Protein AF-A0A8T7KIT9-F1 (afdb_monomer_lite)

Radius of gyration: 13.1 Å; chains: 1; bounding box: 21×40×33 Å

Sequence (76 aa):
MAEQRQDHTAQQRLLEGWLPLAQEANLRYGWGLDAAGLEALILGAAPALQRVRSTFEAYAILWSSYSHAQRTRTSP

Secondary structure (DSSP, 8-state):
--HHHHHHHHHHHHHHHHHHHHHHHHHHHT----HHHHHHHHHHHHHHHTT--SHHHHHHHHHHHHHHHHHHHT--

pLDDT: mean 85.16, std 11.87, range [38.78, 94.19]

Foldseek 3Di:
DVVVVVVVVVLVVQCVVCVVLLVVLCVVVVLVDDPVRSSVLSVQLVVVVVPDPDSVSSSVSSVVSSVVVVVVVPDD

Structure (mmCIF, N/CA/C/O backbone):
data_AF-A0A8T7KIT9-F1
#
_entry.id   AF-A0A8T7KIT9-F1
#
loop_
_atom_site.group_PDB
_atom_site.id
_atom_site.type_symbol
_atom_site.label_atom_id
_atom_site.label_alt_id
_atom_site.label_comp_id
_atom_site.label_asym_id
_atom_site.label_entity_id
_atom_site.label_seq_id
_atom_site.pdbx_PDB_ins_code
_atom_site.Cartn_x
_atom_site.Cartn_y
_atom_site.Cartn_z
_atom_site.occupancy
_atom_site.B_iso_or_equiv
_atom_site.auth_seq_id
_atom_site.auth_comp_id
_atom_site.auth_asym_id
_atom_site.auth_atom_id
_atom_site.pdbx_PDB_model_num
ATOM 1 N N . MET A 1 1 ? -5.110 27.908 -12.905 1.00 56.44 1 MET A N 1
ATOM 2 C CA . MET A 1 1 ? -3.761 27.473 -12.462 1.00 56.44 1 MET A CA 1
ATOM 3 C C . MET A 1 1 ? -3.650 27.187 -10.955 1.00 56.44 1 MET A C 1
ATOM 5 O O . MET A 1 1 ? -2.653 26.597 -10.563 1.00 56.44 1 MET A O 1
ATOM 9 N N . ALA A 1 2 ? -4.621 27.558 -10.104 1.00 58.91 2 ALA A N 1
ATOM 10 C CA . ALA A 1 2 ? -4.578 27.240 -8.666 1.00 58.91 2 ALA A CA 1
ATOM 11 C C . ALA A 1 2 ? -4.968 25.780 -8.350 1.00 58.91 2 ALA A C 1
ATOM 13 O O . ALA A 1 2 ? -4.294 25.133 -7.557 1.00 58.91 2 ALA A O 1
ATOM 14 N N . GLU A 1 3 ? -5.974 25.247 -9.045 1.00 60.19 3 GLU A N 1
ATOM 15 C CA . GLU A 1 3 ? -6.549 23.912 -8.800 1.00 60.19 3 GLU A CA 1
ATOM 16 C C . GLU A 1 3 ? -5.518 22.776 -8.961 1.00 60.19 3 GLU A C 1
ATOM 18 O O . GLU A 1 3 ? -5.295 21.996 -8.043 1.00 60.19 3 GLU A O 1
ATOM 23 N N . GLN A 1 4 ? -4.723 22.807 -10.038 1.00 61.09 4 GLN A N 1
ATOM 24 C CA . GLN A 1 4 ? -3.658 21.821 -10.298 1.00 61.09 4 GLN A CA 1
ATOM 25 C C . GLN A 1 4 ? -2.569 21.761 -9.211 1.00 61.09 4 GLN A C 1
ATOM 27 O O . GLN A 1 4 ? -1.964 20.713 -8.991 1.00 61.09 4 GLN A O 1
ATOM 32 N N . ARG A 1 5 ? -2.284 22.878 -8.527 1.00 62.38 5 ARG A N 1
ATOM 33 C CA . ARG A 1 5 ? -1.291 22.909 -7.437 1.00 62.38 5 ARG A CA 1
ATOM 34 C C . ARG A 1 5 ? -1.854 22.308 -6.153 1.00 62.38 5 ARG A C 1
ATOM 36 O O . ARG A 1 5 ? -1.110 21.708 -5.377 1.00 62.38 5 ARG A O 1
ATOM 43 N N . GLN A 1 6 ? -3.157 22.471 -5.933 1.00 62.66 6 GLN A N 1
ATOM 44 C CA . GLN A 1 6 ? -3.855 21.891 -4.791 1.00 62.66 6 GLN A CA 1
ATOM 45 C C . GLN A 1 6 ? -3.953 20.372 -4.940 1.00 62.66 6 GLN A C 1
ATOM 47 O O . GLN A 1 6 ? -3.623 19.665 -3.988 1.00 62.66 6 GLN A O 1
ATOM 52 N N . ASP A 1 7 ? -4.270 19.883 -6.140 1.00 69.25 7 ASP A N 1
ATOM 53 C CA . ASP A 1 7 ? -4.304 18.448 -6.440 1.00 69.25 7 ASP A CA 1
ATOM 54 C C . ASP A 1 7 ? -2.932 17.794 -6.246 1.00 69.25 7 ASP A C 1
ATOM 56 O O . ASP A 1 7 ? -2.823 16.757 -5.592 1.00 69.25 7 ASP A O 1
ATOM 60 N N . HIS A 1 8 ? -1.860 18.442 -6.715 1.00 74.56 8 HIS A N 1
ATOM 61 C CA . HIS A 1 8 ? -0.503 17.918 -6.548 1.00 74.56 8 HIS A CA 1
ATOM 62 C C . HIS A 1 8 ? -0.080 17.846 -5.073 1.00 74.56 8 HIS A C 1
ATOM 64 O O . HIS A 1 8 ? 0.505 16.859 -4.633 1.00 74.56 8 HIS A O 1
ATOM 70 N N . THR A 1 9 ? -0.428 18.863 -4.282 1.00 80.88 9 THR A N 1
ATOM 71 C CA . THR A 1 9 ? -0.092 18.901 -2.850 1.00 80.88 9 THR A CA 1
ATOM 72 C C . THR A 1 9 ? -0.895 17.866 -2.058 1.00 80.88 9 THR A C 1
ATOM 74 O O . THR A 1 9 ? -0.370 17.228 -1.145 1.00 80.88 9 THR A O 1
ATOM 77 N N . ALA A 1 10 ? -2.174 17.679 -2.396 1.00 80.62 10 ALA A N 1
ATOM 78 C CA . ALA A 1 10 ? -3.018 16.655 -1.787 1.00 80.62 10 ALA A CA 1
ATOM 79 C C . ALA A 1 10 ? -2.510 15.246 -2.120 1.00 80.62 10 ALA A C 1
ATOM 81 O O . ALA A 1 10 ? -2.445 14.389 -1.239 1.00 80.62 10 ALA A O 1
ATOM 82 N N . GLN A 1 11 ? -2.089 15.036 -3.368 1.00 83.38 11 GLN A N 1
ATOM 83 C CA . GLN A 1 11 ? -1.489 13.788 -3.818 1.00 83.38 11 GLN A CA 1
ATOM 84 C C . GLN A 1 11 ? -0.175 13.485 -3.089 1.00 83.38 11 GLN A C 1
ATOM 86 O O . GLN A 1 11 ? 0.013 12.365 -2.621 1.00 83.38 11 GLN A O 1
ATOM 91 N N . GLN A 1 12 ? 0.710 14.474 -2.946 1.00 85.56 12 GLN A N 1
ATOM 92 C CA . GLN A 1 12 ? 1.970 14.306 -2.218 1.00 85.56 12 GLN A CA 1
ATOM 93 C C . GLN A 1 12 ? 1.732 13.920 -0.759 1.00 85.56 12 GLN A C 1
ATOM 95 O O . GLN A 1 12 ? 2.253 12.903 -0.318 1.00 85.56 12 GLN A O 1
ATOM 100 N N . ARG A 1 13 ? 0.850 14.630 -0.046 1.00 86.69 13 ARG A N 1
ATOM 101 C CA . ARG A 1 13 ? 0.521 14.302 1.352 1.00 86.69 13 ARG A CA 1
ATOM 102 C C . ARG A 1 13 ? -0.086 12.914 1.510 1.00 86.69 13 ARG A C 1
ATOM 104 O O . ARG A 1 13 ? 0.165 12.237 2.504 1.00 86.69 13 ARG A O 1
ATOM 111 N N . LEU A 1 14 ? -0.908 12.500 0.545 1.00 87.75 14 LEU A N 1
ATOM 112 C CA . LEU A 1 14 ? -1.473 11.159 0.518 1.00 87.75 14 LEU A CA 1
ATOM 113 C C . LEU A 1 14 ? -0.357 10.115 0.391 1.00 87.75 14 LEU A C 1
ATOM 115 O O . LEU A 1 14 ? -0.316 9.173 1.179 1.00 87.75 14 LEU A O 1
ATOM 119 N N . LEU A 1 15 ? 0.550 10.291 -0.571 1.00 89.88 15 LEU A N 1
ATOM 120 C CA . LEU A 1 15 ? 1.692 9.400 -0.747 1.00 89.88 15 LEU A CA 1
ATOM 121 C C . LEU A 1 15 ? 2.553 9.384 0.515 1.00 89.88 15 LEU A C 1
ATOM 123 O O . LEU A 1 15 ? 2.761 8.320 1.076 1.00 89.88 15 L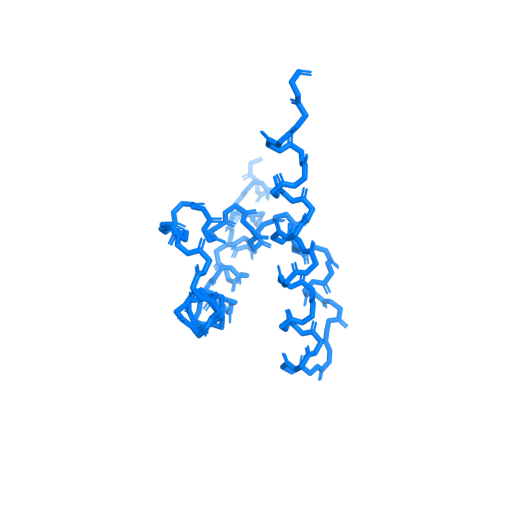EU A O 1
ATOM 127 N N . GLU A 1 16 ? 2.961 10.536 1.037 1.00 90.50 16 GLU A N 1
ATOM 128 C CA . GLU A 1 16 ? 3.775 10.630 2.255 1.00 90.50 16 GLU A CA 1
ATOM 129 C C . GLU A 1 16 ? 3.131 9.928 3.463 1.00 90.50 16 GLU A C 1
ATOM 131 O O . GLU A 1 16 ? 3.830 9.282 4.242 1.00 90.50 16 GLU A O 1
ATOM 136 N N . GLY A 1 17 ? 1.802 9.998 3.601 1.00 90.38 17 GLY A N 1
ATOM 137 C CA . GLY A 1 17 ? 1.073 9.338 4.685 1.00 90.38 17 GLY A CA 1
ATOM 138 C C . GLY A 1 17 ? 0.951 7.818 4.534 1.00 90.38 17 GLY A C 1
ATOM 139 O O . GLY A 1 17 ? 1.008 7.097 5.530 1.00 90.38 17 GLY A O 1
ATOM 140 N N . TRP A 1 18 ? 0.787 7.313 3.307 1.00 92.19 18 TRP A N 1
ATOM 141 C CA . TRP A 1 18 ? 0.502 5.892 3.057 1.00 92.19 18 TRP A CA 1
ATOM 142 C C . TRP A 1 18 ? 1.703 5.082 2.568 1.00 92.19 18 TRP A C 1
ATOM 144 O O . TRP A 1 18 ? 1.687 3.855 2.673 1.00 92.19 18 TRP A O 1
ATOM 154 N N . LEU A 1 19 ? 2.753 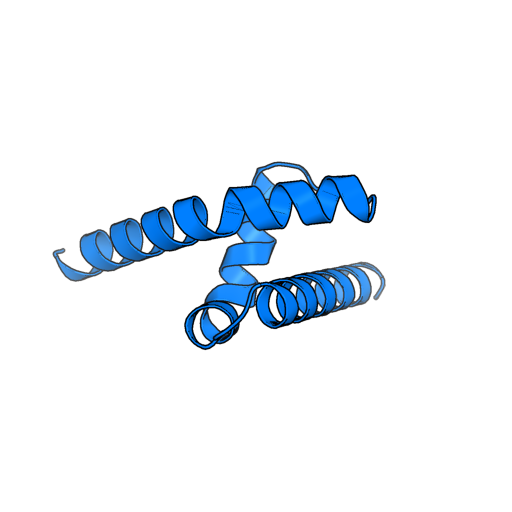5.734 2.067 1.00 91.88 19 LEU A N 1
ATOM 155 C CA . LEU A 1 19 ? 3.938 5.080 1.517 1.00 91.88 19 LEU A CA 1
ATOM 156 C C . LEU A 1 19 ? 4.659 4.192 2.544 1.00 91.88 19 LEU A C 1
ATOM 158 O O . LEU A 1 19 ? 4.986 3.065 2.176 1.00 91.88 19 LEU A O 1
ATOM 162 N N . PRO A 1 20 ? 4.854 4.595 3.818 1.00 92.38 20 PRO A N 1
ATOM 163 C CA . PRO A 1 20 ? 5.479 3.716 4.808 1.00 92.38 20 PRO A CA 1
ATOM 164 C C . PRO A 1 20 ? 4.686 2.420 5.025 1.00 92.38 20 PRO A C 1
ATOM 166 O O . PRO A 1 20 ? 5.260 1.334 5.050 1.00 92.38 20 PRO A O 1
ATOM 169 N N . LEU A 1 21 ? 3.356 2.523 5.103 1.00 91.12 21 LEU A N 1
ATOM 170 C CA . LEU A 1 21 ? 2.470 1.375 5.301 1.00 91.12 21 LEU A CA 1
ATOM 171 C C . LEU A 1 21 ? 2.437 0.470 4.063 1.00 91.12 21 LEU A C 1
ATOM 173 O O . LEU A 1 21 ? 2.469 -0.753 4.180 1.00 91.12 21 LEU A O 1
ATOM 177 N N . ALA A 1 22 ? 2.421 1.056 2.865 1.00 92.94 22 ALA A N 1
ATOM 178 C CA . ALA A 1 22 ? 2.493 0.303 1.618 1.00 92.94 22 ALA A CA 1
ATOM 179 C C . ALA A 1 22 ? 3.847 -0.404 1.445 1.00 92.94 22 ALA A C 1
ATOM 181 O O . ALA A 1 22 ? 3.877 -1.542 0.983 1.00 92.94 22 ALA A O 1
ATOM 182 N N . GLN A 1 23 ? 4.956 0.227 1.844 1.00 93.62 23 GLN A N 1
ATOM 183 C CA . GLN A 1 23 ? 6.278 -0.404 1.853 1.00 93.62 23 GLN A CA 1
ATOM 184 C C . GLN A 1 23 ? 6.342 -1.564 2.850 1.00 93.62 23 GLN A C 1
ATOM 186 O O . GLN A 1 23 ? 6.824 -2.640 2.496 1.00 93.62 23 GLN A O 1
ATOM 191 N N . GLU A 1 24 ? 5.809 -1.387 4.063 1.00 93.94 24 GLU A N 1
ATOM 192 C CA . GLU A 1 24 ? 5.711 -2.472 5.044 1.00 93.94 24 GLU A CA 1
ATOM 193 C C . GLU A 1 24 ? 4.888 -3.640 4.483 1.00 93.94 24 GLU A C 1
ATOM 195 O O . GLU A 1 24 ? 5.334 -4.785 4.535 1.00 93.94 24 GLU A O 1
ATOM 200 N N . ALA A 1 25 ? 3.732 -3.359 3.869 1.00 91.75 25 ALA A N 1
ATOM 201 C CA . ALA A 1 25 ? 2.904 -4.367 3.210 1.00 91.75 25 ALA A CA 1
ATOM 202 C C . ALA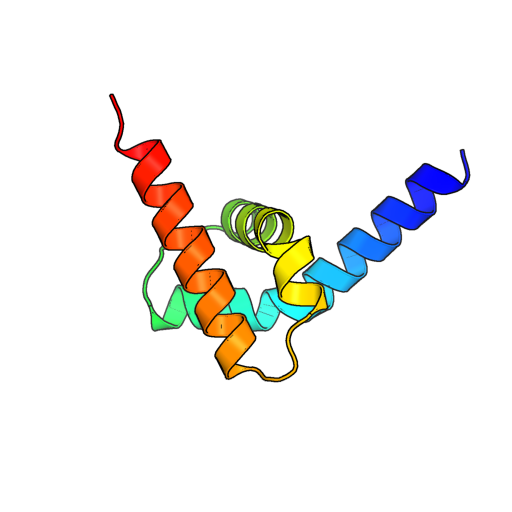 A 1 25 ? 3.675 -5.101 2.099 1.00 91.75 25 ALA A C 1
ATOM 204 O O . ALA A 1 25 ? 3.679 -6.329 2.051 1.00 91.75 25 ALA A O 1
ATOM 205 N N . ASN A 1 26 ? 4.360 -4.357 1.232 1.00 94.19 26 ASN A N 1
ATOM 206 C CA . ASN A 1 26 ? 5.129 -4.894 0.112 1.00 94.19 26 ASN A CA 1
ATOM 207 C C . ASN A 1 26 ? 6.212 -5.875 0.573 1.00 94.19 26 ASN A C 1
ATOM 209 O O . ASN A 1 26 ? 6.356 -6.949 -0.009 1.00 94.19 26 ASN A O 1
ATOM 213 N N . LEU A 1 27 ? 6.932 -5.523 1.642 1.00 93.12 27 LEU A N 1
ATOM 214 C CA . LEU A 1 27 ? 7.958 -6.372 2.245 1.00 93.12 27 LEU A CA 1
ATOM 215 C C . LEU A 1 27 ? 7.343 -7.576 2.962 1.00 93.12 27 LEU A C 1
ATOM 217 O O . LEU A 1 27 ? 7.765 -8.709 2.744 1.00 93.12 27 LEU A O 1
ATOM 221 N N . ARG A 1 28 ? 6.323 -7.343 3.794 1.00 92.50 28 ARG A N 1
ATOM 222 C CA . ARG A 1 28 ? 5.681 -8.375 4.618 1.00 92.50 28 ARG A CA 1
ATOM 223 C C . ARG A 1 28 ? 4.986 -9.444 3.786 1.00 92.50 28 ARG A C 1
ATOM 225 O O . ARG A 1 28 ? 5.012 -10.616 4.151 1.00 92.50 28 ARG A O 1
ATOM 232 N N . TYR A 1 29 ? 4.339 -9.035 2.702 1.00 89.25 29 TYR A N 1
ATOM 233 C CA . TYR A 1 29 ? 3.563 -9.917 1.840 1.00 89.25 29 TYR A CA 1
ATOM 234 C C . TYR A 1 29 ? 4.304 -10.336 0.567 1.00 89.25 29 TYR A C 1
ATOM 236 O O . TYR A 1 29 ? 3.765 -11.117 -0.214 1.00 89.25 29 TYR A O 1
ATOM 244 N N . GLY A 1 30 ? 5.520 -9.829 0.346 1.00 91.56 30 GLY A N 1
ATOM 245 C CA . GLY A 1 30 ? 6.343 -10.192 -0.805 1.00 91.56 30 GLY A CA 1
ATOM 246 C C . GLY A 1 30 ? 5.736 -9.786 -2.149 1.00 91.56 30 GLY A C 1
ATOM 247 O O . GLY A 1 30 ? 5.896 -10.509 -3.127 1.00 91.56 30 GLY A O 1
ATOM 248 N N . TRP A 1 31 ? 5.030 -8.650 -2.218 1.00 91.31 31 TRP A N 1
ATOM 249 C CA . TRP A 1 31 ? 4.383 -8.197 -3.459 1.00 91.31 31 TRP A CA 1
ATOM 250 C C . TRP A 1 31 ? 5.380 -7.856 -4.574 1.00 91.31 31 TRP A C 1
ATOM 252 O O . TRP A 1 31 ? 5.008 -7.912 -5.749 1.00 91.31 31 TRP A O 1
ATOM 262 N N . GLY A 1 32 ? 6.621 -7.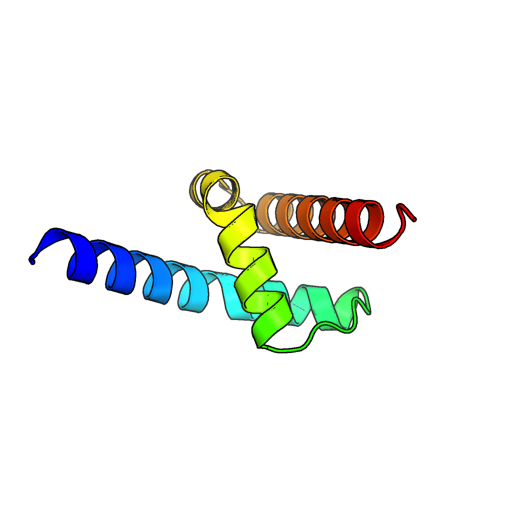512 -4.210 1.00 92.56 32 GLY A N 1
ATOM 263 C CA . GLY A 1 32 ? 7.716 -7.253 -5.146 1.00 92.56 32 GLY A CA 1
ATOM 264 C C . GLY A 1 32 ? 7.539 -5.985 -5.983 1.00 92.56 32 GLY A C 1
ATOM 265 O O . GLY A 1 32 ? 8.086 -5.902 -7.079 1.00 92.56 32 GLY A O 1
ATOM 266 N N . LEU A 1 33 ? 6.754 -5.017 -5.503 1.00 92.00 33 LEU A N 1
ATOM 267 C CA . LEU A 1 33 ? 6.569 -3.733 -6.177 1.00 92.00 33 LEU A CA 1
ATOM 268 C C . LEU A 1 33 ? 7.775 -2.818 -5.946 1.00 92.00 33 LEU A C 1
ATOM 270 O O . LEU A 1 33 ? 8.335 -2.775 -4.848 1.00 92.00 33 LEU A O 1
ATOM 274 N N . ASP A 1 34 ? 8.143 -2.064 -6.976 1.00 92.44 34 ASP A N 1
ATOM 275 C CA . ASP A 1 34 ? 9.083 -0.953 -6.882 1.00 92.44 34 ASP A CA 1
ATOM 276 C C . ASP A 1 34 ? 8.380 0.325 -6.386 1.00 92.44 34 ASP A C 1
ATOM 278 O O . ASP A 1 34 ? 7.168 0.348 -6.155 1.00 92.44 34 ASP A O 1
ATOM 282 N N . ALA A 1 35 ? 9.142 1.406 -6.197 1.00 88.75 35 ALA A N 1
ATOM 283 C CA . ALA A 1 35 ? 8.597 2.677 -5.717 1.00 88.75 35 ALA A CA 1
ATOM 284 C C . ALA A 1 35 ? 7.447 3.191 -6.603 1.00 88.75 35 ALA A C 1
ATOM 286 O O . ALA A 1 35 ? 6.394 3.555 -6.085 1.00 88.75 35 ALA A O 1
ATOM 287 N N . ALA A 1 36 ? 7.606 3.133 -7.929 1.00 90.50 36 ALA A N 1
ATOM 288 C CA . ALA A 1 36 ? 6.574 3.557 -8.874 1.00 90.50 36 ALA A CA 1
ATOM 289 C C . ALA A 1 36 ? 5.309 2.681 -8.792 1.00 90.50 36 ALA A C 1
ATOM 291 O O . ALA A 1 36 ? 4.189 3.192 -8.833 1.00 90.50 36 ALA A O 1
ATOM 292 N N . GLY A 1 37 ? 5.465 1.365 -8.627 1.00 92.19 37 GLY A N 1
ATOM 293 C CA . GLY A 1 37 ? 4.356 0.437 -8.431 1.00 92.19 37 GLY A CA 1
ATOM 294 C C . GLY A 1 37 ? 3.598 0.682 -7.126 1.00 92.19 37 GLY A C 1
ATOM 295 O O . GLY A 1 37 ? 2.369 0.598 -7.107 1.00 92.19 37 GLY A O 1
ATOM 296 N N . LEU A 1 38 ? 4.303 1.029 -6.046 1.00 92.56 38 LEU A N 1
ATOM 297 C CA . LEU A 1 38 ? 3.679 1.396 -4.772 1.00 92.56 38 LEU A CA 1
ATOM 298 C C . LEU A 1 38 ? 2.923 2.718 -4.863 1.00 92.56 38 LEU A C 1
ATOM 300 O O . LEU A 1 38 ? 1.798 2.802 -4.376 1.00 92.56 38 LEU A O 1
ATOM 304 N N . GLU A 1 39 ? 3.492 3.727 -5.519 1.00 92.44 39 GLU A N 1
ATOM 305 C CA . GLU A 1 39 ? 2.790 4.987 -5.768 1.00 92.44 39 GLU A CA 1
ATOM 306 C C . GLU A 1 39 ? 1.511 4.752 -6.574 1.00 92.44 39 GLU A C 1
ATOM 308 O O . GLU A 1 39 ? 0.435 5.175 -6.155 1.00 92.44 39 GLU A O 1
ATOM 313 N N . ALA A 1 40 ? 1.590 4.006 -7.679 1.00 91.06 40 ALA A N 1
ATOM 314 C CA . ALA A 1 40 ? 0.423 3.677 -8.494 1.00 91.06 40 ALA A CA 1
ATOM 315 C C . ALA A 1 40 ? -0.655 2.923 -7.695 1.00 91.06 40 ALA A C 1
ATOM 317 O O . ALA A 1 40 ? -1.846 3.209 -7.835 1.00 91.06 40 ALA A O 1
ATOM 318 N N . LEU A 1 41 ? -0.245 1.999 -6.819 1.00 92.19 41 LEU A N 1
ATOM 319 C CA . LEU A 1 41 ? -1.148 1.272 -5.930 1.00 92.19 41 LEU A CA 1
ATOM 320 C C . 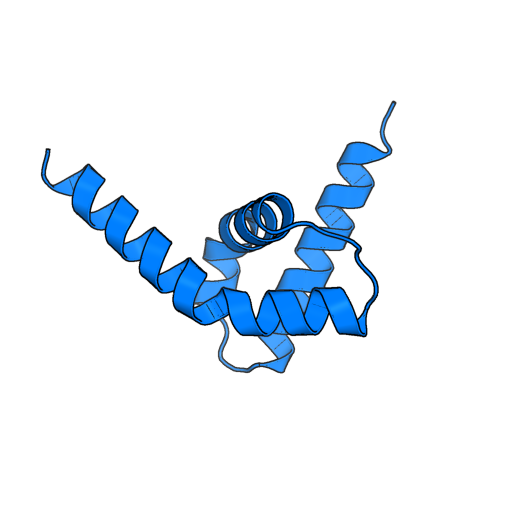LEU A 1 41 ? -1.869 2.217 -4.958 1.00 92.19 41 LEU A C 1
ATOM 322 O O . LEU A 1 41 ? -3.090 2.142 -4.822 1.00 92.19 41 LEU A O 1
ATOM 326 N N . ILE A 1 42 ? -1.129 3.115 -4.301 1.00 92.88 42 ILE A N 1
ATOM 327 C CA . ILE A 1 42 ? -1.685 4.082 -3.345 1.00 92.88 42 ILE A CA 1
ATOM 328 C C . ILE A 1 42 ? -2.635 5.049 -4.053 1.00 92.88 42 ILE A C 1
ATOM 330 O O . ILE A 1 42 ? -3.722 5.316 -3.546 1.00 92.88 42 ILE A O 1
ATOM 334 N N . LEU A 1 43 ? -2.261 5.546 -5.234 1.00 91.25 43 LEU A N 1
ATOM 335 C CA . LEU A 1 43 ? -3.091 6.459 -6.019 1.00 91.25 43 LEU A CA 1
ATOM 336 C C . LEU A 1 43 ? -4.375 5.785 -6.509 1.00 91.25 43 LEU A C 1
ATOM 338 O O . LEU A 1 43 ? -5.450 6.372 -6.403 1.00 91.25 43 LEU A O 1
ATOM 342 N N . GLY A 1 44 ? -4.296 4.532 -6.966 1.00 89.69 44 GLY A N 1
ATOM 343 C CA . GLY A 1 44 ? -5.477 3.746 -7.334 1.00 89.69 44 GLY A CA 1
ATOM 344 C C . GLY A 1 44 ? -6.401 3.471 -6.143 1.00 89.69 44 GLY A C 1
ATOM 345 O O . GLY A 1 44 ? -7.623 3.464 -6.285 1.00 89.69 44 GLY A O 1
ATOM 346 N N . ALA A 1 45 ? -5.826 3.309 -4.952 1.00 91.50 45 ALA A N 1
ATOM 347 C CA . ALA A 1 45 ? -6.552 3.101 -3.704 1.00 91.50 45 ALA A CA 1
ATOM 348 C C . ALA A 1 45 ? -6.993 4.406 -3.008 1.00 91.50 45 ALA A C 1
ATOM 350 O O . ALA A 1 45 ? -7.719 4.349 -2.010 1.00 91.50 45 ALA A O 1
ATOM 351 N N . ALA A 1 46 ? -6.589 5.577 -3.512 1.00 88.25 46 ALA A N 1
ATOM 352 C CA . ALA A 1 46 ? -6.731 6.867 -2.835 1.00 88.25 46 ALA A CA 1
ATOM 353 C C . ALA A 1 46 ? -8.155 7.168 -2.324 1.00 88.25 46 ALA A C 1
ATOM 355 O O . ALA A 1 46 ? -8.294 7.530 -1.152 1.00 88.25 46 ALA A O 1
ATOM 356 N N . PRO A 1 47 ? -9.235 6.968 -3.112 1.00 87.06 47 PRO A N 1
ATOM 357 C CA . PRO A 1 47 ? -10.594 7.263 -2.651 1.00 87.06 47 PRO A CA 1
ATOM 358 C C . PRO A 1 47 ? -11.055 6.372 -1.489 1.00 87.06 47 PRO A C 1
ATOM 360 O O . PRO A 1 47 ? -11.947 6.748 -0.725 1.00 87.06 47 PRO A O 1
ATOM 363 N N . ALA A 1 48 ? -10.492 5.169 -1.375 1.00 89.31 48 ALA A N 1
ATOM 364 C CA . ALA A 1 48 ? -10.800 4.229 -0.306 1.00 89.31 48 ALA A CA 1
ATOM 365 C C . ALA A 1 48 ? -9.927 4.507 0.929 1.00 89.31 48 ALA A C 1
ATOM 367 O O . ALA A 1 48 ? -10.445 4.548 2.043 1.00 89.31 48 ALA A O 1
ATOM 368 N N . LEU A 1 49 ? -8.638 4.806 0.732 1.00 87.69 49 LEU A N 1
ATOM 369 C CA . LEU A 1 49 ? -7.706 5.173 1.806 1.00 87.69 49 LEU A CA 1
ATOM 370 C C . LEU A 1 49 ? -8.104 6.469 2.528 1.00 87.69 49 LEU A C 1
ATOM 372 O O . LEU A 1 49 ? -7.891 6.595 3.726 1.00 87.69 49 LEU A O 1
ATOM 376 N N . GLN A 1 50 ? -8.760 7.417 1.859 1.00 86.81 50 GLN A N 1
ATOM 377 C CA . GLN A 1 50 ? -9.281 8.616 2.534 1.00 86.81 50 GLN A CA 1
ATOM 378 C C . GLN A 1 50 ? -10.406 8.326 3.543 1.00 86.81 50 GLN A C 1
ATOM 380 O O . GLN A 1 50 ? -10.720 9.177 4.372 1.00 86.81 50 GLN A O 1
ATOM 385 N N . ARG A 1 51 ? -11.043 7.151 3.468 1.00 88.19 51 ARG A N 1
ATOM 386 C CA . ARG A 1 51 ? -12.184 6.782 4.320 1.00 88.19 51 ARG A CA 1
ATOM 387 C C . ARG A 1 51 ? -11.814 5.838 5.457 1.00 88.19 51 ARG A C 1
ATOM 389 O O . ARG A 1 51 ? -12.682 5.551 6.283 1.00 88.19 51 ARG A O 1
ATOM 396 N N . VAL A 1 52 ? -10.574 5.349 5.499 1.00 90.94 52 VAL A N 1
ATOM 397 C CA . VAL A 1 52 ? -10.174 4.389 6.526 1.00 90.94 52 VAL A CA 1
ATOM 398 C C . VAL A 1 52 ? -10.097 5.026 7.899 1.00 90.94 52 VAL A C 1
ATOM 400 O O . VAL A 1 52 ? -9.695 6.177 8.065 1.00 90.94 52 VAL A O 1
ATOM 403 N N . ARG A 1 53 ? -10.474 4.240 8.900 1.00 88.25 53 ARG A N 1
ATOM 404 C CA . ARG A 1 53 ? -10.436 4.623 10.313 1.00 88.25 53 ARG A CA 1
ATOM 405 C C . ARG A 1 53 ? -9.424 3.808 11.107 1.00 88.25 53 ARG A C 1
ATOM 407 O O . ARG A 1 53 ? -9.218 4.080 12.286 1.00 88.25 53 ARG A O 1
ATOM 414 N N . SER A 1 54 ? -8.796 2.813 10.480 1.00 89.06 54 SER A N 1
ATOM 415 C CA . SER A 1 54 ? -7.789 1.969 11.115 1.00 89.06 54 SER A CA 1
ATOM 416 C C . SER A 1 54 ? -6.705 1.505 10.144 1.00 89.06 54 SER A C 1
ATOM 418 O O . SER A 1 54 ? -6.914 1.387 8.936 1.00 89.06 54 SER A O 1
ATOM 420 N N . THR A 1 55 ? -5.546 1.165 10.705 1.00 87.00 55 THR A N 1
ATOM 421 C CA . THR A 1 55 ? -4.420 0.560 9.984 1.00 87.00 55 THR A CA 1
ATOM 422 C C . THR A 1 55 ? -4.814 -0.760 9.315 1.00 87.00 55 THR A C 1
ATOM 424 O O . THR A 1 55 ? -4.381 -1.046 8.203 1.00 87.00 55 THR A O 1
ATOM 427 N N . PHE A 1 56 ? -5.669 -1.558 9.963 1.00 89.38 56 PHE A N 1
ATOM 428 C CA . PHE A 1 56 ? -6.145 -2.827 9.408 1.00 89.38 56 PHE A CA 1
ATOM 429 C C . PHE A 1 56 ? -6.969 -2.624 8.128 1.00 89.38 56 PHE A C 1
ATOM 431 O O . PHE A 1 56 ? -6.740 -3.311 7.135 1.00 89.38 56 PHE A O 1
ATOM 438 N N . GLU A 1 57 ? -7.878 -1.644 8.120 1.00 92.00 57 GLU A N 1
ATOM 439 C CA . GLU A 1 57 ? -8.648 -1.293 6.919 1.00 92.00 57 GLU A CA 1
ATOM 440 C C . GLU A 1 57 ? -7.738 -0.814 5.782 1.00 92.00 57 GLU A C 1
ATOM 442 O O . GLU A 1 57 ? -7.936 -1.205 4.632 1.00 92.00 57 GLU A O 1
ATOM 447 N N . ALA A 1 58 ? -6.704 -0.026 6.096 1.00 91.00 58 ALA A N 1
ATOM 448 C CA . ALA A 1 58 ? -5.728 0.417 5.102 1.00 91.00 58 ALA A CA 1
ATOM 449 C C . ALA A 1 58 ? -4.999 -0.770 4.452 1.00 91.00 58 ALA A C 1
ATOM 451 O O . ALA A 1 58 ? -4.914 -0.846 3.225 1.00 91.00 58 ALA A O 1
ATOM 452 N N . TYR A 1 59 ? -4.550 -1.743 5.254 1.00 91.62 59 TYR A N 1
ATOM 453 C CA . TYR A 1 59 ? -3.946 -2.974 4.739 1.00 91.62 59 TYR A CA 1
ATOM 454 C C . TYR A 1 59 ? -4.901 -3.767 3.843 1.00 91.62 59 TYR A C 1
ATOM 456 O O . TYR A 1 59 ? -4.497 -4.219 2.771 1.00 91.62 59 TYR A O 1
ATOM 464 N N . ALA A 1 60 ? -6.166 -3.910 4.246 1.00 92.88 60 ALA A N 1
ATOM 465 C CA . ALA A 1 60 ? -7.168 -4.621 3.457 1.00 92.88 60 ALA A CA 1
ATOM 466 C C . ALA A 1 60 ? -7.402 -3.955 2.089 1.00 92.88 60 ALA A C 1
ATOM 468 O O . ALA A 1 60 ? -7.473 -4.636 1.063 1.00 92.88 60 ALA A O 1
ATOM 469 N N . ILE A 1 61 ? -7.464 -2.622 2.055 1.00 93.44 61 ILE A N 1
ATOM 470 C CA . ILE A 1 61 ? -7.633 -1.851 0.818 1.00 93.44 61 ILE A CA 1
ATOM 471 C C . ILE A 1 61 ? -6.421 -1.994 -0.101 1.00 93.44 61 ILE A C 1
ATOM 473 O O . ILE A 1 61 ? -6.594 -2.227 -1.302 1.00 93.44 61 ILE A O 1
ATOM 477 N N . LEU A 1 62 ? -5.203 -1.883 0.437 1.00 92.19 62 LEU A N 1
ATOM 478 C CA . LEU A 1 62 ? -3.980 -2.044 -0.353 1.00 92.19 62 LEU A CA 1
ATOM 479 C C . LEU A 1 62 ? -3.877 -3.459 -0.928 1.00 92.19 62 LEU A C 1
ATOM 481 O O . LEU A 1 62 ? -3.610 -3.617 -2.118 1.00 92.19 62 LEU A O 1
ATOM 485 N N . TRP A 1 63 ? -4.180 -4.483 -0.125 1.00 92.31 63 TRP A N 1
ATOM 486 C CA . TRP A 1 63 ? -4.208 -5.870 -0.587 1.00 92.31 63 TRP A CA 1
ATOM 487 C C . TRP A 1 63 ? -5.236 -6.094 -1.699 1.00 92.31 63 TRP A C 1
ATOM 489 O O . TRP A 1 63 ? -4.932 -6.713 -2.723 1.00 92.31 63 TRP A O 1
ATOM 499 N N . SER A 1 64 ? -6.458 -5.584 -1.518 1.00 92.00 64 SER A N 1
ATOM 500 C CA . SER A 1 64 ? -7.518 -5.687 -2.523 1.00 92.00 64 SER A CA 1
ATOM 501 C C . SER A 1 64 ? -7.106 -5.014 -3.833 1.00 92.00 64 SER A C 1
ATOM 503 O O . SER A 1 64 ? -7.278 -5.590 -4.908 1.00 92.00 64 SER A O 1
ATOM 505 N N . SER A 1 65 ? -6.510 -3.824 -3.743 1.00 91.69 65 SER A N 1
ATOM 506 C CA . SER A 1 65 ? -6.048 -3.057 -4.904 1.00 91.69 65 SER A CA 1
ATOM 507 C C . SER A 1 65 ? -4.913 -3.775 -5.638 1.00 91.69 65 SER A C 1
ATOM 509 O O . SER A 1 65 ? -4.957 -3.904 -6.861 1.00 91.69 65 SER A O 1
ATOM 511 N N . TYR A 1 66 ? -3.954 -4.345 -4.901 1.00 92.00 66 TYR A N 1
ATOM 512 C CA . TYR A 1 66 ? -2.872 -5.149 -5.470 1.00 92.00 66 TYR A CA 1
ATOM 513 C C . TYR A 1 66 ? -3.424 -6.389 -6.181 1.00 92.00 66 TYR A C 1
ATOM 515 O O . TYR A 1 66 ? -3.112 -6.646 -7.342 1.00 92.00 66 TYR A O 1
ATOM 523 N N . SER A 1 67 ? -4.320 -7.120 -5.515 1.00 90.94 67 SER A N 1
ATOM 524 C CA . SER A 1 67 ? -4.954 -8.326 -6.059 1.00 90.94 67 SER A CA 1
ATOM 525 C C . SER A 1 67 ? -5.784 -8.041 -7.313 1.00 90.94 67 SER A C 1
ATOM 527 O O . SER A 1 67 ? -5.906 -8.897 -8.190 1.00 90.94 67 SER A O 1
ATOM 529 N N . HIS A 1 68 ? -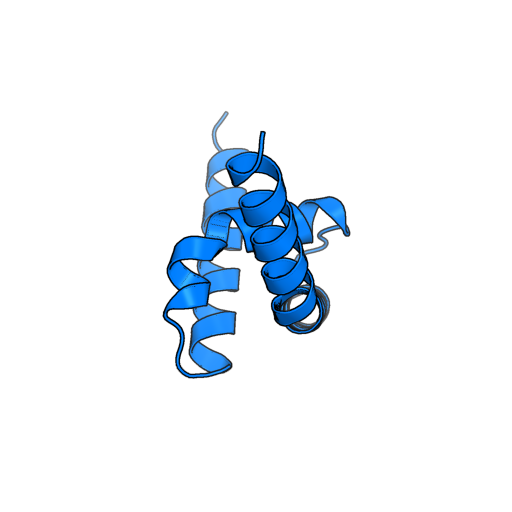6.393 -6.857 -7.400 1.00 88.56 68 HIS A N 1
ATOM 530 C CA . HIS A 1 68 ? -7.106 -6.415 -8.593 1.00 88.56 68 HIS A CA 1
ATOM 531 C C . HIS A 1 68 ? -6.131 -6.104 -9.738 1.00 88.56 68 HIS A C 1
ATOM 533 O O . HIS A 1 68 ? -6.317 -6.603 -10.846 1.00 88.56 68 HIS A O 1
ATOM 539 N N . ALA A 1 69 ? -5.056 -5.360 -9.465 1.00 86.25 69 ALA A N 1
ATOM 540 C CA . ALA A 1 69 ? -4.030 -5.028 -10.456 1.00 86.25 69 ALA A CA 1
ATOM 541 C C . ALA A 1 69 ? -3.318 -6.272 -11.026 1.00 86.25 69 ALA A C 1
ATOM 543 O O . ALA A 1 69 ? -3.005 -6.329 -12.215 1.00 86.25 69 ALA A O 1
ATOM 544 N N . GLN A 1 70 ? -3.103 -7.303 -10.204 1.00 84.44 70 GLN A N 1
ATOM 545 C CA . GLN A 1 70 ? -2.536 -8.576 -10.662 1.00 84.44 70 GLN A CA 1
ATOM 546 C C . GLN A 1 70 ? -3.487 -9.328 -11.603 1.00 84.44 70 GLN A C 1
ATOM 548 O O . GLN A 1 70 ? -3.046 -9.889 -12.607 1.00 84.44 70 GLN A O 1
ATOM 553 N N . ARG A 1 71 ? -4.799 -9.295 -11.329 1.00 82.31 71 ARG A N 1
ATOM 554 C CA . ARG A 1 71 ? -5.822 -9.926 -12.181 1.00 82.31 71 ARG A CA 1
ATOM 555 C C . ARG A 1 71 ? -5.941 -9.264 -13.549 1.00 82.31 71 ARG A C 1
ATOM 557 O O . ARG A 1 71 ? -6.070 -9.957 -14.553 1.00 82.31 71 ARG A O 1
ATOM 564 N N . THR A 1 72 ? -5.846 -7.938 -13.612 1.00 75.81 72 THR A N 1
ATOM 565 C CA . THR A 1 72 ? -5.865 -7.226 -14.898 1.00 75.81 72 THR A CA 1
ATOM 566 C C . THR A 1 72 ? -4.602 -7.482 -15.717 1.00 75.81 72 THR A C 1
ATOM 568 O O . THR A 1 72 ? -4.662 -7.483 -16.938 1.00 75.81 72 THR A O 1
ATOM 571 N N . ARG A 1 73 ? -3.463 -7.749 -15.065 1.00 67.00 73 ARG A N 1
ATOM 572 C CA . ARG A 1 73 ? -2.199 -8.080 -15.743 1.00 67.00 73 ARG A CA 1
ATOM 573 C C . ARG A 1 73 ? -2.149 -9.514 -16.284 1.00 67.00 73 ARG A C 1
ATOM 575 O O . ARG A 1 73 ? -1.328 -9.805 -17.144 1.00 67.00 73 ARG A O 1
ATOM 582 N N . THR A 1 74 ? -3.005 -10.399 -15.774 1.00 60.69 74 THR A N 1
ATOM 583 C CA . THR A 1 74 ? -3.084 -11.819 -16.162 1.00 60.69 74 THR A CA 1
ATOM 584 C C . THR A 1 74 ? -4.212 -12.128 -17.150 1.00 60.69 74 THR A C 1
ATOM 586 O O . THR A 1 74 ? -4.425 -13.295 -17.465 1.00 60.69 74 THR A O 1
ATOM 589 N N . SER A 1 75 ? -4.909 -11.114 -17.675 1.00 38.78 75 SER A N 1
ATOM 590 C CA . SER A 1 75 ? -5.819 -11.297 -18.814 1.00 38.78 75 SER A CA 1
ATOM 591 C C . SER A 1 75 ? -5.049 -11.114 -20.135 1.00 38.78 75 SER A C 1
ATOM 593 O O . SER A 1 75 ? -4.524 -10.019 -20.343 1.00 38.78 75 SER A O 1
ATOM 595 N N . PRO A 1 76 ? -4.919 -12.165 -20.971 1.00 49.09 76 PRO A N 1
ATOM 596 C CA . PRO A 1 76 ? -4.285 -12.106 -22.292 1.00 49.09 76 PRO A CA 1
ATOM 597 C C . PRO A 1 76 ? -5.139 -11.393 -23.348 1.00 49.09 76 PRO A C 1
ATOM 599 O O . PRO A 1 76 ? -6.381 -11.347 -23.185 1.00 49.09 76 PRO A O 1
#